Protein AF-A0AAD1WYK3-F1 (afdb_monomer_lite)

Structure (mmCIF, N/CA/C/O backbone):
data_AF-A0AAD1WYK3-F1
#
_entry.id   AF-A0AAD1WYK3-F1
#
loop_
_atom_site.group_PDB
_atom_site.id
_atom_site.type_symbol
_atom_site.label_atom_id
_atom_site.label_alt_id
_atom_site.label_comp_id
_atom_site.label_asym_id
_atom_site.label_entity_id
_atom_site.label_seq_id
_atom_site.pdbx_PDB_ins_code
_atom_site.Cartn_x
_atom_site.Cartn_y
_atom_site.Cartn_z
_atom_site.occupancy
_atom_site.B_iso_or_equiv
_atom_site.auth_seq_id
_atom_site.auth_comp_id
_atom_site.auth_asym_id
_atom_site.auth_atom_id
_atom_site.pdbx_PDB_model_num
ATOM 1 N N . MET A 1 1 ? 50.016 43.475 -9.963 1.00 46.75 1 MET A N 1
ATOM 2 C CA . MET A 1 1 ? 49.270 42.292 -10.451 1.00 46.75 1 MET A CA 1
ATOM 3 C C . MET A 1 1 ? 47.787 42.495 -10.163 1.00 46.75 1 MET A C 1
ATOM 5 O O . MET A 1 1 ? 47.391 42.490 -9.005 1.00 46.75 1 MET A O 1
ATOM 9 N N . GLY A 1 2 ? 46.993 42.806 -11.192 1.00 41.34 2 GLY A N 1
ATOM 10 C CA . GLY A 1 2 ? 45.589 43.208 -11.047 1.00 41.34 2 GLY A CA 1
ATOM 11 C C . GLY A 1 2 ? 44.658 42.020 -10.804 1.00 41.34 2 GLY A C 1
ATOM 12 O O . GLY A 1 2 ? 44.587 41.106 -11.623 1.00 41.34 2 GLY A O 1
ATOM 13 N N . LYS A 1 3 ? 43.925 42.044 -9.687 1.00 45.28 3 LYS A N 1
ATOM 14 C CA . LYS A 1 3 ? 42.878 41.066 -9.371 1.00 45.28 3 LYS A CA 1
ATOM 15 C C . LYS A 1 3 ? 41.620 41.413 -10.175 1.00 45.28 3 LYS A C 1
ATOM 17 O O . LYS A 1 3 ? 40.958 42.403 -9.888 1.00 45.28 3 LYS A O 1
ATOM 22 N N . LYS A 1 4 ? 41.294 40.613 -11.195 1.00 43.88 4 LYS A N 1
ATOM 23 C CA . LYS A 1 4 ? 40.013 40.700 -11.914 1.00 43.88 4 LYS A CA 1
ATOM 24 C C . LYS A 1 4 ? 38.965 39.876 -11.166 1.00 43.88 4 LYS A C 1
ATOM 26 O O . LYS A 1 4 ? 38.996 38.650 -11.213 1.00 43.88 4 LYS A O 1
ATOM 31 N N . THR A 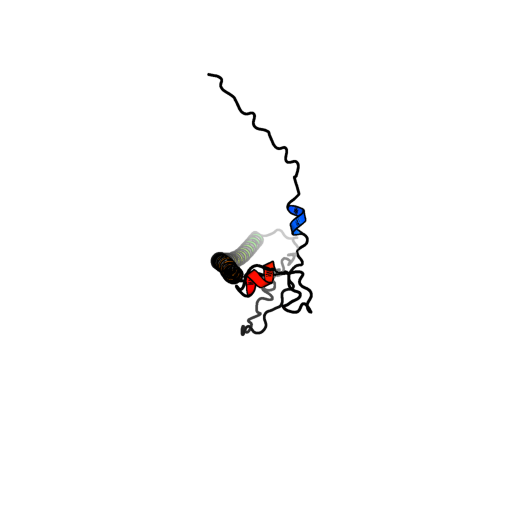1 5 ? 38.031 40.540 -10.495 1.00 49.59 5 THR A N 1
ATOM 32 C CA . THR A 1 5 ? 36.807 39.923 -9.972 1.00 49.59 5 THR A CA 1
ATOM 33 C C . THR A 1 5 ? 35.800 39.765 -11.114 1.00 49.59 5 THR A C 1
ATOM 35 O O . THR A 1 5 ? 35.365 40.738 -11.730 1.00 49.59 5 THR A O 1
ATOM 38 N N . LYS A 1 6 ? 35.447 38.519 -11.447 1.00 51.88 6 LYS A N 1
ATOM 39 C CA . LYS A 1 6 ? 34.348 38.221 -12.375 1.00 51.88 6 LYS A CA 1
ATOM 40 C C . LYS A 1 6 ? 33.027 38.446 -11.637 1.00 51.88 6 LYS A C 1
ATOM 42 O O . LYS A 1 6 ? 32.759 37.778 -10.644 1.00 51.88 6 LYS A O 1
ATOM 47 N N . LYS A 1 7 ? 32.212 39.388 -12.119 1.00 47.75 7 LYS A N 1
ATOM 48 C CA . LYS A 1 7 ? 30.830 39.583 -11.659 1.00 47.75 7 LYS A CA 1
ATOM 49 C C . LYS A 1 7 ? 29.998 38.349 -12.032 1.00 47.75 7 LYS A C 1
ATOM 51 O O . LYS A 1 7 ? 29.901 38.021 -13.214 1.00 47.75 7 LYS A O 1
ATOM 56 N N . LEU A 1 8 ? 29.409 37.686 -11.036 1.00 44.69 8 LEU A N 1
ATOM 57 C CA . LEU A 1 8 ? 28.341 36.706 -11.240 1.00 44.69 8 LEU A CA 1
ATOM 58 C C . LEU A 1 8 ? 27.123 37.441 -11.819 1.00 44.69 8 LEU A C 1
ATOM 60 O O . LEU A 1 8 ? 26.622 38.384 -11.211 1.00 44.69 8 LEU A O 1
ATOM 64 N N . LYS A 1 9 ? 26.657 37.016 -12.996 1.00 47.25 9 LYS A N 1
ATOM 65 C CA . LYS A 1 9 ? 25.327 37.370 -13.498 1.00 47.25 9 LYS A CA 1
ATOM 66 C C . LYS A 1 9 ? 24.310 36.500 -12.763 1.00 47.25 9 LYS A C 1
ATOM 68 O O . LYS A 1 9 ? 24.335 35.282 -12.908 1.00 47.25 9 LYS A O 1
ATOM 73 N N . THR A 1 10 ? 23.432 37.123 -11.991 1.00 49.22 10 THR A N 1
ATOM 74 C CA . THR A 1 10 ? 22.201 36.510 -11.497 1.00 49.22 10 THR A CA 1
ATOM 75 C C . THR A 1 10 ? 21.260 36.280 -12.682 1.00 49.22 10 THR A C 1
ATOM 77 O O . THR A 1 10 ? 20.920 37.215 -13.406 1.00 49.22 10 THR A O 1
ATOM 80 N N . LEU A 1 11 ? 20.876 35.023 -12.921 1.00 44.66 11 LEU A N 1
ATOM 81 C CA . LEU A 1 11 ? 19.734 34.697 -13.772 1.00 44.66 11 LEU A CA 1
ATOM 82 C C . LEU A 1 11 ? 18.467 34.880 -12.930 1.00 44.66 11 LEU A C 1
ATOM 84 O O . LEU A 1 11 ? 18.231 34.114 -11.999 1.00 44.66 11 LEU A O 1
ATOM 88 N N . ASN A 1 12 ? 17.661 35.886 -13.270 1.00 47.28 12 ASN A N 1
ATOM 89 C CA . ASN A 1 12 ? 16.261 35.943 -12.860 1.00 47.28 12 ASN A CA 1
ATOM 90 C C . ASN A 1 12 ? 15.511 34.840 -13.610 1.00 47.28 12 ASN A C 1
ATOM 92 O O . ASN A 1 12 ? 15.326 34.935 -14.822 1.00 47.28 12 ASN A O 1
ATOM 96 N N . TRP A 1 13 ? 15.097 33.797 -12.894 1.00 39.78 13 TRP A N 1
ATOM 97 C CA . TRP A 1 13 ? 14.159 32.799 -13.399 1.00 39.78 13 TRP A CA 1
ATOM 98 C C . TRP A 1 13 ? 12.797 33.054 -12.752 1.00 39.78 13 TRP A C 1
ATOM 100 O O . TRP A 1 13 ? 12.412 32.411 -11.780 1.00 39.78 13 TRP A O 1
ATOM 110 N N . GLU A 1 14 ? 12.077 34.046 -13.273 1.00 46.19 14 GLU A N 1
ATOM 111 C CA . GLU A 1 14 ? 10.633 34.141 -13.064 1.00 46.19 14 GLU A CA 1
ATOM 112 C C . GLU A 1 14 ? 9.983 32.966 -13.794 1.00 46.19 14 GLU A C 1
ATOM 114 O O . GLU A 1 14 ? 9.996 32.869 -15.021 1.00 46.19 14 GLU A O 1
ATOM 119 N N . GLY A 1 15 ? 9.474 32.015 -13.021 1.00 42.94 15 GLY A N 1
ATOM 120 C CA . GLY A 1 15 ? 8.875 30.808 -13.565 1.00 42.94 15 GLY A CA 1
ATOM 121 C C . GLY A 1 15 ? 8.325 29.888 -12.490 1.00 42.94 15 GLY A C 1
ATOM 122 O O . GLY A 1 15 ? 8.526 28.681 -12.576 1.00 42.94 15 GLY A O 1
ATOM 123 N N . SER A 1 16 ? 7.638 30.437 -11.484 1.00 48.03 16 SER A N 1
ATOM 124 C CA . SER A 1 16 ? 6.773 29.650 -10.599 1.00 48.03 16 SER A CA 1
ATOM 125 C C . SER A 1 16 ? 5.608 29.092 -11.416 1.00 48.03 16 SER A C 1
ATOM 127 O O . SER A 1 16 ? 4.540 29.692 -11.497 1.00 48.03 16 SER A O 1
ATOM 129 N N . ARG A 1 17 ? 5.821 27.950 -12.074 1.00 47.59 17 ARG A N 1
ATOM 130 C CA . ARG A 1 17 ? 4.728 27.120 -12.579 1.00 47.59 17 ARG A CA 1
ATOM 131 C C . ARG A 1 17 ? 4.326 26.163 -11.466 1.00 47.59 17 ARG A C 1
ATOM 133 O O . ARG A 1 17 ? 5.117 25.321 -11.049 1.00 47.59 17 ARG A O 1
ATOM 140 N N . ASN A 1 18 ? 3.099 26.344 -10.987 1.00 46.91 18 ASN A N 1
ATOM 141 C CA . ASN A 1 18 ? 2.417 25.473 -10.040 1.00 46.91 18 ASN A CA 1
ATOM 142 C C . ASN A 1 18 ? 2.537 24.004 -10.467 1.00 46.91 18 ASN A C 1
ATOM 144 O O . ASN A 1 18 ? 1.977 23.588 -11.478 1.00 46.91 18 ASN A O 1
ATOM 148 N N . ILE A 1 19 ? 3.225 23.201 -9.655 1.00 49.34 19 ILE A N 1
ATOM 149 C CA . ILE A 1 19 ? 3.268 21.735 -9.787 1.00 49.34 19 ILE A CA 1
ATOM 150 C C . ILE A 1 19 ? 1.889 21.112 -9.464 1.00 49.34 19 ILE A C 1
ATOM 152 O O . ILE A 1 19 ? 1.620 19.976 -9.848 1.00 49.34 19 ILE A O 1
ATOM 156 N N . GLY A 1 20 ? 0.981 21.871 -8.833 1.00 51.03 20 GLY A N 1
ATOM 157 C CA . GLY A 1 20 ? -0.386 21.441 -8.520 1.00 51.03 20 GLY A CA 1
ATOM 158 C C . GLY A 1 20 ? -1.270 21.168 -9.743 1.00 51.03 20 GLY A C 1
ATOM 159 O O . GLY A 1 20 ? -2.070 20.235 -9.710 1.00 51.03 20 GLY A O 1
ATOM 160 N N . ASP A 1 21 ? -1.074 21.891 -10.850 1.00 46.66 21 ASP A N 1
ATOM 161 C CA . ASP A 1 21 ? -1.975 21.796 -12.011 1.00 46.66 21 ASP A CA 1
ATOM 162 C C . ASP A 1 21 ? -1.630 20.635 -12.962 1.00 46.66 21 ASP A C 1
ATOM 164 O O . ASP A 1 21 ? -2.459 20.224 -13.773 1.00 46.66 21 ASP A O 1
ATOM 168 N N . LEU A 1 22 ? -0.437 20.033 -12.844 1.00 47.16 22 LEU A N 1
ATOM 169 C CA . LEU A 1 22 ? -0.030 18.907 -13.700 1.00 47.16 22 LEU A CA 1
ATOM 170 C C . LEU A 1 22 ? -0.505 17.529 -13.199 1.00 47.16 22 LEU A C 1
ATOM 172 O O . LEU A 1 22 ? -0.298 16.524 -13.881 1.00 47.16 22 LEU A O 1
ATOM 176 N N . LEU A 1 23 ? -1.143 17.462 -12.025 1.00 50.00 23 LEU A N 1
ATOM 177 C CA . LEU A 1 23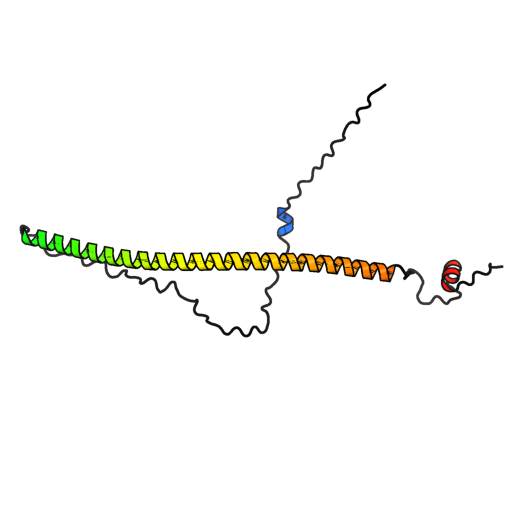 ? -1.644 16.213 -11.434 1.00 50.00 23 LEU A CA 1
ATOM 178 C C . LEU A 1 23 ? -3.150 15.981 -11.645 1.00 50.00 23 LEU A C 1
ATOM 180 O O . LEU A 1 23 ? -3.641 14.904 -11.315 1.00 50.00 23 LEU A O 1
ATOM 184 N N . GLN A 1 24 ? -3.882 16.923 -12.252 1.00 53.91 24 GLN A N 1
ATOM 185 C CA . GLN A 1 24 ? -5.338 16.809 -12.442 1.00 53.91 24 GLN A CA 1
ATOM 186 C C . GLN A 1 24 ? -5.791 16.195 -13.779 1.00 53.91 24 GLN A C 1
ATOM 188 O O . GLN A 1 24 ? -6.989 16.014 -13.979 1.00 53.91 24 GLN A O 1
ATOM 193 N N . GLN A 1 25 ? -4.880 15.807 -14.680 1.00 45.31 25 GLN A N 1
ATOM 194 C CA . GLN A 1 25 ? -5.253 15.257 -15.998 1.00 45.31 25 GLN A CA 1
ATOM 195 C C . GLN A 1 25 ? -4.712 13.853 -16.297 1.00 45.31 25 GLN A C 1
ATOM 197 O O . GLN A 1 25 ? -4.520 13.491 -17.457 1.00 45.31 25 GLN A O 1
ATOM 202 N N . ARG A 1 26 ? -4.496 13.012 -15.279 1.00 50.00 26 ARG A N 1
ATOM 203 C CA . ARG A 1 26 ? -4.352 11.571 -15.537 1.00 50.00 26 ARG A CA 1
ATOM 204 C C . ARG A 1 26 ? -5.725 10.901 -15.443 1.00 50.00 26 ARG A C 1
ATOM 206 O O . ARG A 1 26 ? -6.318 10.934 -14.364 1.00 50.00 26 ARG A O 1
ATOM 213 N N . PRO A 1 27 ? -6.252 10.295 -16.525 1.00 51.12 27 PRO A N 1
ATOM 214 C CA . PRO A 1 27 ? -7.453 9.479 -16.421 1.00 51.12 27 PRO A CA 1
ATOM 215 C C . PRO A 1 27 ? -7.181 8.354 -15.419 1.00 51.12 27 PRO A C 1
ATOM 217 O O . PRO A 1 27 ? -6.174 7.650 -15.527 1.00 51.12 27 PRO A O 1
ATOM 220 N N . ARG A 1 28 ? -8.050 8.216 -14.409 1.00 54.62 28 ARG A N 1
ATOM 221 C CA . ARG A 1 28 ? -7.956 7.114 -13.446 1.00 54.62 28 ARG A CA 1
ATOM 222 C C . ARG A 1 28 ? -8.024 5.797 -14.231 1.00 54.62 28 ARG A C 1
ATOM 224 O O . ARG A 1 28 ? -8.957 5.643 -15.026 1.00 54.62 28 ARG A O 1
ATOM 231 N N . PRO A 1 29 ? -7.075 4.862 -14.055 1.00 45.34 29 PRO A N 1
ATOM 232 C CA . PRO A 1 29 ? -7.194 3.552 -14.672 1.00 45.34 29 PRO A CA 1
ATOM 233 C C . PRO A 1 29 ? -8.479 2.901 -14.158 1.00 45.34 29 PRO A C 1
ATOM 235 O O . PRO A 1 29 ? -8.698 2.809 -12.950 1.00 45.34 29 PRO A O 1
ATOM 238 N N . LYS A 1 30 ? -9.357 2.489 -15.078 1.00 51.72 30 LYS A N 1
ATOM 239 C CA . LYS A 1 30 ? -10.477 1.612 -14.735 1.00 51.72 30 LYS A CA 1
ATOM 240 C C . LYS A 1 30 ? -9.859 0.327 -14.195 1.00 51.72 30 LYS A C 1
ATOM 242 O O . LYS A 1 30 ? -9.088 -0.311 -14.908 1.00 51.72 30 LYS A O 1
ATOM 247 N N . MET A 1 31 ? -10.153 -0.010 -12.942 1.00 42.31 31 MET A N 1
ATOM 248 C CA . MET A 1 31 ? -9.791 -1.307 -12.382 1.00 42.31 31 MET A CA 1
ATOM 249 C C . MET A 1 31 ? -10.465 -2.383 -13.230 1.00 42.31 31 MET A C 1
ATOM 251 O O . MET A 1 31 ? -11.677 -2.572 -13.165 1.00 42.31 31 MET A O 1
ATOM 255 N N . VAL A 1 32 ? -9.678 -3.044 -14.070 1.00 51.91 32 VAL A N 1
ATOM 256 C CA . VAL A 1 32 ? -10.053 -4.322 -14.660 1.00 51.91 32 VAL A CA 1
ATOM 257 C C . VAL A 1 32 ? -9.775 -5.346 -13.571 1.00 51.91 32 VAL A C 1
ATOM 259 O O . VAL A 1 32 ? -8.626 -5.515 -13.163 1.00 51.91 32 VAL A O 1
ATOM 262 N N . ALA A 1 33 ? -10.836 -5.953 -13.042 1.00 51.41 33 ALA A N 1
ATOM 263 C CA . ALA A 1 33 ? -10.710 -7.077 -12.128 1.00 51.41 33 ALA A CA 1
ATOM 264 C C . ALA A 1 33 ? -9.932 -8.207 -12.835 1.00 51.41 33 ALA A C 1
ATOM 266 O O . ALA A 1 33 ? -10.219 -8.485 -14.004 1.00 51.41 33 ALA A O 1
ATOM 267 N N . PRO A 1 34 ? -8.935 -8.828 -12.183 1.00 55.91 34 PRO A N 1
ATOM 268 C CA . PRO A 1 34 ? -8.238 -9.969 -12.761 1.00 55.91 34 PRO A CA 1
ATOM 269 C C . PRO A 1 34 ? -9.217 -11.147 -12.916 1.00 55.91 34 PRO A C 1
ATOM 271 O O . PRO A 1 34 ? -9.982 -11.408 -11.985 1.00 55.91 34 PRO A O 1
ATOM 274 N N . PRO A 1 35 ? -9.218 -11.859 -14.057 1.00 53.66 35 PRO A N 1
ATOM 275 C CA . PRO A 1 35 ? -9.941 -13.112 -14.169 1.00 53.66 35 PRO A CA 1
ATOM 276 C C . PRO A 1 35 ? -9.171 -14.193 -13.399 1.00 53.66 35 PRO A C 1
ATOM 278 O O . PRO A 1 35 ? -7.950 -14.297 -13.506 1.00 53.66 35 PRO A O 1
ATOM 281 N N . ASP A 1 36 ? -9.918 -14.974 -12.625 1.00 48.53 36 ASP A N 1
ATOM 282 C CA . ASP A 1 36 ? -9.529 -16.267 -12.058 1.00 48.53 36 ASP A CA 1
ATOM 283 C C . ASP A 1 36 ? -8.460 -16.242 -10.948 1.00 48.53 36 ASP A C 1
ATOM 285 O O . ASP A 1 36 ? -7.355 -16.767 -11.073 1.00 48.53 36 ASP A O 1
ATOM 289 N N . SER A 1 37 ? -8.847 -15.701 -9.789 1.00 40.31 37 SER A N 1
ATOM 290 C CA . SER A 1 37 ? -8.277 -16.106 -8.497 1.00 40.31 37 SER A CA 1
ATOM 291 C C . SER A 1 37 ? -9.168 -17.196 -7.882 1.00 40.31 37 SER A C 1
ATOM 293 O O . SER A 1 37 ? -10.353 -16.932 -7.667 1.00 40.31 37 SER A O 1
ATOM 295 N N . PRO A 1 38 ? -8.657 -18.398 -7.552 1.00 44.44 38 PRO A N 1
ATOM 296 C CA . PRO A 1 38 ? -9.409 -19.421 -6.831 1.00 44.44 38 PRO A CA 1
ATOM 297 C C . PRO A 1 38 ? -9.437 -19.108 -5.325 1.00 44.44 38 PRO A C 1
ATOM 299 O O . PRO A 1 38 ? -9.094 -19.951 -4.499 1.00 44.44 38 PRO A O 1
ATOM 302 N N . TYR A 1 39 ? -9.813 -17.882 -4.956 1.00 40.66 39 TYR A N 1
ATOM 303 C CA . TYR A 1 39 ? -10.079 -17.521 -3.568 1.00 40.66 39 TYR A CA 1
ATOM 304 C C . TYR A 1 39 ? -11.589 -17.558 -3.341 1.00 40.66 39 TYR A C 1
ATOM 306 O O . TYR A 1 39 ? -12.303 -16.572 -3.516 1.00 40.66 39 TYR A O 1
ATOM 314 N N . THR A 1 40 ? -12.085 -18.738 -2.980 1.00 40.94 40 THR A N 1
ATOM 315 C CA . THR A 1 40 ? -13.400 -18.901 -2.362 1.00 40.94 40 THR A CA 1
ATOM 316 C C . THR A 1 40 ? -13.390 -18.202 -1.002 1.00 40.94 40 THR A C 1
ATOM 318 O O . THR A 1 40 ? -12.924 -18.754 -0.014 1.00 40.94 40 THR A O 1
ATOM 321 N N . PHE A 1 41 ? -13.818 -16.943 -1.004 1.00 39.00 41 PHE A N 1
ATOM 322 C CA . PHE A 1 41 ? -14.872 -16.412 -0.141 1.00 39.00 41 PHE A CA 1
ATOM 323 C C . PHE A 1 41 ? -15.000 -16.994 1.281 1.00 39.00 41 PHE A C 1
ATOM 325 O O . PHE A 1 41 ? -15.539 -18.081 1.473 1.00 39.00 41 PHE A O 1
ATOM 332 N N . SER A 1 42 ? -14.681 -16.156 2.267 1.00 37.41 42 SER A N 1
ATOM 333 C CA . SER A 1 42 ? -15.551 -15.973 3.432 1.00 37.41 42 SER A CA 1
ATOM 334 C C . SER A 1 42 ? -15.948 -14.499 3.470 1.00 37.41 42 SER A C 1
ATOM 336 O O . SER A 1 42 ? -15.291 -13.673 4.101 1.00 37.41 42 SER A O 1
ATOM 338 N N . GLU A 1 43 ? -16.997 -14.147 2.732 1.00 41.69 43 GLU A N 1
ATOM 339 C CA . GLU A 1 43 ? -17.736 -12.892 2.904 1.00 41.69 43 GLU A CA 1
ATOM 340 C C . GLU A 1 43 ? -18.568 -13.015 4.190 1.00 41.69 43 GLU A C 1
ATOM 342 O O . GLU A 1 43 ? -19.777 -13.189 4.184 1.00 41.69 43 GLU A O 1
ATOM 347 N N . GLU A 1 44 ? -17.877 -12.974 5.323 1.00 40.28 44 GLU A N 1
ATOM 348 C CA . GLU A 1 44 ? -18.450 -12.676 6.638 1.00 40.28 44 GLU A CA 1
ATOM 349 C C . GLU A 1 44 ? -17.719 -11.447 7.186 1.00 40.28 44 GLU A C 1
ATOM 351 O O . GLU A 1 44 ? -17.111 -11.452 8.250 1.00 40.28 44 GLU A O 1
ATOM 356 N N . VAL A 1 45 ? -17.714 -10.369 6.402 1.00 45.50 45 VAL A N 1
ATOM 357 C CA . VAL A 1 45 ? -17.419 -9.021 6.911 1.00 45.50 45 VAL A CA 1
ATOM 358 C C . VAL A 1 45 ? -18.471 -8.048 6.381 1.00 45.50 45 VAL A C 1
ATOM 360 O O . VAL A 1 45 ? -18.194 -6.905 6.033 1.00 45.50 45 VAL A O 1
ATOM 363 N N . MET A 1 46 ? -19.714 -8.516 6.290 1.00 45.97 46 MET A N 1
ATOM 364 C CA . MET A 1 46 ? -20.843 -7.636 6.524 1.00 45.97 46 MET A CA 1
ATOM 365 C C . MET A 1 46 ? -21.323 -7.915 7.937 1.00 45.97 46 MET A C 1
ATOM 367 O O . MET A 1 46 ? -21.510 -9.064 8.321 1.00 45.97 46 MET A O 1
ATOM 371 N N . ASP A 1 47 ? -21.506 -6.826 8.670 1.00 38.03 47 ASP A N 1
ATOM 372 C CA . ASP A 1 47 ? -22.287 -6.772 9.893 1.00 38.03 47 ASP A CA 1
ATOM 373 C C . ASP A 1 47 ? -21.593 -7.144 11.218 1.00 38.03 47 ASP A C 1
ATOM 375 O O . ASP A 1 47 ? -21.933 -8.092 11.920 1.00 38.03 47 ASP A O 1
ATOM 379 N N . ALA A 1 48 ? -20.619 -6.320 11.613 1.00 41.25 48 ALA A N 1
ATOM 380 C CA . ALA A 1 48 ? -20.206 -6.209 13.018 1.00 41.25 48 ALA A CA 1
ATOM 381 C C . ALA A 1 48 ? -20.596 -4.851 13.632 1.00 41.25 48 ALA A C 1
ATOM 383 O O . ALA A 1 48 ? -20.032 -4.441 14.650 1.00 41.25 48 ALA A O 1
ATOM 384 N N . THR A 1 49 ? -21.557 -4.155 13.014 1.00 46.34 49 THR A N 1
ATOM 385 C CA . THR A 1 49 ? -22.228 -2.993 13.617 1.00 46.34 49 THR A CA 1
ATOM 386 C C . THR A 1 49 ? -23.546 -3.386 14.291 1.00 46.34 49 THR A C 1
ATOM 388 O O . THR A 1 49 ? -23.894 -2.726 15.263 1.00 46.34 49 THR A O 1
ATOM 391 N N . ASP A 1 50 ? -24.187 -4.508 13.920 1.00 42.62 50 ASP A N 1
ATOM 392 C CA . ASP A 1 50 ? -25.420 -4.995 14.581 1.00 42.62 50 ASP A CA 1
ATOM 393 C C . ASP A 1 50 ? -25.189 -5.884 15.819 1.00 42.62 50 ASP A C 1
ATOM 395 O O . ASP A 1 50 ? -26.127 -6.449 16.382 1.00 42.62 50 ASP A O 1
ATOM 399 N N . LYS A 1 51 ? -23.946 -6.006 16.303 1.00 42.41 51 LYS A N 1
ATOM 400 C CA . LYS A 1 51 ? -23.629 -6.720 17.558 1.00 42.41 51 LYS A CA 1
ATOM 401 C C . LYS A 1 51 ? -22.910 -5.857 18.583 1.00 42.41 51 LYS A C 1
ATOM 403 O O . LYS A 1 51 ? -22.120 -6.350 19.382 1.00 42.41 51 LYS A O 1
ATOM 408 N N . ILE A 1 52 ? -23.204 -4.563 18.600 1.00 45.94 52 ILE A N 1
ATOM 409 C CA . ILE A 1 52 ? -23.294 -3.916 19.906 1.00 45.94 52 ILE A CA 1
ATOM 410 C C . ILE A 1 52 ? -24.635 -4.412 20.446 1.00 45.94 52 ILE A C 1
ATOM 412 O O . ILE A 1 52 ? -25.644 -4.148 19.788 1.00 45.94 52 ILE A O 1
ATOM 416 N N . PRO A 1 53 ? -24.708 -5.172 21.555 1.00 46.22 53 PRO A N 1
ATOM 417 C CA . PRO A 1 53 ? -25.994 -5.345 22.195 1.00 46.22 53 PRO A CA 1
ATOM 418 C C . PRO A 1 53 ? -26.489 -3.929 22.490 1.00 46.22 53 PRO A C 1
ATOM 420 O O . PRO A 1 53 ? -25.918 -3.205 23.302 1.00 46.22 53 PRO A O 1
ATOM 423 N N . HIS A 1 54 ? -27.516 -3.490 21.763 1.00 47.69 54 HIS A N 1
ATOM 424 C CA . HIS A 1 54 ? -28.327 -2.363 22.176 1.00 47.69 54 HIS A CA 1
ATOM 425 C C . HIS A 1 54 ? -29.058 -2.814 23.439 1.00 47.69 54 HIS A C 1
ATOM 427 O O . HIS A 1 54 ? -30.264 -3.045 23.437 1.00 47.69 54 HIS A O 1
ATOM 433 N N . THR A 1 55 ? -28.332 -2.926 24.548 1.00 44.62 55 THR A N 1
ATOM 434 C CA . THR A 1 55 ? -28.889 -2.984 25.890 1.00 44.62 55 THR A CA 1
ATOM 435 C C . THR A 1 55 ? -29.313 -1.567 26.264 1.00 44.62 55 THR A C 1
ATOM 437 O O . THR A 1 55 ? -28.967 -1.029 27.304 1.00 44.62 55 THR A O 1
ATOM 440 N N . VAL A 1 56 ? -30.133 -0.943 25.413 1.00 52.00 56 VAL A N 1
ATOM 441 C CA . VAL A 1 56 ? -31.046 0.119 25.837 1.00 52.00 56 VAL A CA 1
ATOM 442 C C . VAL A 1 56 ? -32.261 -0.590 26.447 1.00 52.00 56 VAL A C 1
ATOM 444 O O . VAL A 1 56 ? -33.396 -0.457 26.002 1.00 52.00 56 VAL A O 1
ATOM 447 N N . GLY A 1 57 ? -31.995 -1.464 27.418 1.00 43.59 57 GLY A N 1
ATOM 448 C CA . GLY A 1 57 ? -32.996 -2.241 28.125 1.00 43.59 57 GLY A CA 1
ATOM 449 C C . GLY A 1 57 ? -33.583 -1.391 29.238 1.00 43.59 57 GLY A C 1
ATOM 450 O O . GLY A 1 57 ? -33.096 -1.430 30.357 1.00 43.59 57 GLY A O 1
ATOM 451 N N . ASN A 1 58 ? -34.622 -0.620 28.914 1.00 48.25 58 ASN A N 1
ATOM 452 C CA . ASN A 1 58 ? -35.582 -0.041 29.859 1.00 48.25 58 ASN A CA 1
ATOM 453 C C . ASN A 1 58 ? -35.000 0.684 31.090 1.00 48.25 58 ASN A C 1
ATOM 455 O O . ASN A 1 58 ? -35.275 0.338 32.237 1.00 48.25 58 ASN A O 1
ATOM 459 N N . LEU A 1 59 ? -34.343 1.817 30.854 1.00 48.22 59 LEU A N 1
ATOM 460 C CA . LEU A 1 59 ? -34.270 2.905 31.833 1.00 48.22 59 LEU A CA 1
ATOM 461 C C . LEU A 1 59 ? -35.628 3.621 31.906 1.00 48.22 59 LEU A C 1
ATOM 463 O O . LEU A 1 59 ? -35.745 4.723 31.383 1.00 48.22 59 LEU A O 1
ATOM 467 N N . SER A 1 60 ? -36.675 2.997 32.458 1.00 49.97 60 SER A N 1
ATOM 468 C CA . SER A 1 60 ? -37.879 3.681 32.982 1.00 49.97 60 SER A CA 1
ATOM 469 C C . SER A 1 60 ? -38.931 2.674 33.451 1.00 49.97 60 SER A C 1
ATOM 471 O O . SER A 1 60 ? -39.860 2.330 32.725 1.00 49.97 60 SER A O 1
ATOM 473 N N . THR A 1 61 ? -38.858 2.279 34.715 1.00 49.38 61 THR A N 1
ATOM 474 C CA . THR A 1 61 ? -40.085 2.155 35.509 1.00 49.38 61 THR A CA 1
ATOM 475 C C . THR A 1 61 ? -40.153 3.391 36.398 1.00 49.38 61 THR A C 1
ATOM 477 O O . THR A 1 61 ? -39.301 3.527 37.279 1.00 49.38 61 THR A O 1
ATOM 480 N N . PRO A 1 62 ? -41.098 4.323 36.182 1.00 47.59 62 PRO A N 1
ATOM 481 C CA . PRO A 1 62 ? -41.311 5.405 37.126 1.00 47.59 62 PRO A CA 1
ATOM 482 C C . PRO A 1 62 ? -41.862 4.786 38.412 1.00 47.59 62 PRO A C 1
ATOM 484 O O . PRO A 1 62 ? -42.993 4.300 38.441 1.00 47.59 62 PRO A O 1
ATOM 487 N N . LEU A 1 63 ? -41.046 4.774 39.467 1.00 49.94 63 LEU A N 1
ATOM 488 C CA . LEU A 1 63 ? -41.464 4.425 40.822 1.00 49.94 63 LEU A CA 1
ATOM 489 C C . LEU A 1 63 ? -42.443 5.514 41.297 1.00 49.94 63 LEU A C 1
ATOM 491 O O . LEU A 1 63 ? -42.052 6.496 41.921 1.00 49.94 63 LEU A O 1
ATOM 495 N N . THR A 1 64 ? -43.708 5.380 40.903 1.00 49.94 64 THR A N 1
ATOM 496 C CA . THR A 1 64 ? -44.803 6.274 41.290 1.00 49.94 64 THR A CA 1
ATOM 497 C C . THR A 1 64 ? -45.714 5.495 42.225 1.00 49.94 64 THR A C 1
ATOM 499 O O . THR A 1 64 ? -46.813 5.102 41.849 1.00 49.94 64 THR A O 1
ATOM 502 N N . GLU A 1 65 ? -45.231 5.216 43.434 1.00 55.59 65 GLU A N 1
ATOM 503 C CA . GLU A 1 65 ? -46.112 4.827 44.531 1.00 55.59 65 GLU A CA 1
ATOM 504 C C . GLU A 1 65 ? -46.186 5.969 45.548 1.00 55.59 65 GLU A C 1
ATOM 506 O O . GLU A 1 65 ? -45.185 6.521 46.001 1.00 55.59 65 GLU A O 1
ATOM 511 N N . ASP A 1 66 ? -47.434 6.345 45.788 1.00 48.25 66 ASP A N 1
ATOM 512 C CA . ASP A 1 66 ? -48.006 7.388 46.628 1.00 48.25 66 ASP A CA 1
ATOM 513 C C . ASP A 1 66 ? -47.231 7.655 47.943 1.00 48.25 66 ASP A C 1
ATOM 515 O O . ASP A 1 66 ? -47.373 6.950 48.943 1.00 48.25 66 ASP A O 1
ATOM 519 N N . LEU A 1 67 ? -46.398 8.704 47.961 1.00 52.03 67 LEU A N 1
ATOM 520 C CA . LEU A 1 67 ? -45.646 9.156 49.141 1.00 52.03 67 LEU A CA 1
ATOM 521 C C . LEU A 1 67 ? -46.494 10.112 49.995 1.00 52.03 67 LEU A C 1
ATOM 523 O O . LEU A 1 67 ? -46.207 11.305 50.089 1.00 52.03 67 LEU A O 1
ATOM 527 N N . THR A 1 68 ? -47.551 9.603 50.628 1.00 53.16 68 THR A N 1
ATOM 528 C CA . THR A 1 68 ? -48.360 10.371 51.599 1.00 53.16 68 THR A CA 1
ATOM 529 C C . THR A 1 68 ? -48.185 9.910 53.055 1.00 53.16 68 THR A C 1
ATOM 531 O O . THR A 1 68 ? -48.750 10.520 53.962 1.00 53.16 68 THR A O 1
ATOM 534 N N . ALA A 1 69 ? -47.337 8.906 53.320 1.00 61.59 69 ALA A N 1
ATOM 535 C CA . ALA A 1 69 ? -47.008 8.418 54.667 1.00 61.59 69 ALA A CA 1
ATOM 536 C C . ALA A 1 69 ? -45.567 8.788 55.097 1.00 61.59 69 ALA A C 1
ATOM 538 O O . ALA A 1 69 ? -44.673 8.846 54.249 1.00 61.59 69 ALA A O 1
ATOM 539 N N . PRO A 1 70 ? -45.293 9.027 56.400 1.00 62.28 70 PRO A N 1
ATOM 540 C CA . PRO A 1 70 ? -43.940 9.316 56.872 1.00 62.28 70 PRO A CA 1
ATOM 541 C C . PRO A 1 70 ? -43.035 8.096 56.652 1.00 62.28 70 PRO A C 1
ATOM 543 O O . PRO A 1 70 ? -43.234 7.055 57.278 1.00 62.28 70 PRO A O 1
ATOM 546 N N . ALA A 1 71 ? -42.045 8.236 55.763 1.00 67.31 71 ALA A N 1
ATOM 547 C CA . ALA A 1 71 ? -41.099 7.179 55.418 1.00 67.31 71 ALA A CA 1
ATOM 548 C C . ALA A 1 71 ? -40.453 6.591 56.678 1.00 67.31 71 ALA A C 1
ATOM 550 O O . ALA A 1 71 ? -39.857 7.306 57.495 1.00 67.31 71 ALA A O 1
ATOM 551 N N . THR A 1 72 ? -40.565 5.278 56.848 1.00 78.94 72 THR A N 1
ATOM 552 C CA . THR A 1 72 ? -39.952 4.604 57.986 1.00 78.94 72 THR A CA 1
ATOM 553 C C . THR A 1 72 ? -38.454 4.418 57.728 1.00 78.94 72 THR A C 1
ATOM 555 O O . THR A 1 72 ? -37.983 4.388 56.589 1.00 78.94 72 THR A O 1
ATOM 558 N N . LYS A 1 73 ? -37.656 4.235 58.790 1.00 79.38 73 LYS A N 1
ATOM 559 C CA . LYS A 1 73 ? -36.232 3.868 58.644 1.00 79.38 73 LYS A CA 1
ATOM 560 C C . LYS A 1 73 ? -36.033 2.590 57.808 1.00 79.38 73 LYS A C 1
ATOM 562 O O . LYS A 1 73 ? -34.957 2.413 57.240 1.00 79.38 73 LYS A O 1
ATOM 567 N N . GLY A 1 74 ? -37.038 1.709 57.752 1.00 83.69 74 GLY A N 1
ATOM 568 C CA . GLY A 1 74 ? -37.029 0.500 56.929 1.00 83.69 74 GLY A CA 1
ATOM 569 C C . GLY A 1 74 ? -37.085 0.814 55.435 1.00 83.69 74 GLY A C 1
ATOM 570 O O . GLY A 1 74 ? -36.273 0.280 54.683 1.00 83.69 74 GLY A O 1
ATOM 571 N N . ASP A 1 75 ? -37.949 1.747 55.035 1.00 85.75 75 ASP A N 1
ATOM 572 C CA . ASP A 1 75 ? -38.145 2.135 53.630 1.00 85.75 75 ASP A CA 1
ATOM 573 C C . ASP A 1 75 ? -36.893 2.809 53.060 1.00 85.75 75 ASP A C 1
ATOM 575 O O . ASP A 1 75 ? -36.442 2.483 51.964 1.00 85.75 75 ASP A O 1
ATOM 579 N N . ILE A 1 76 ? -36.252 3.677 53.852 1.00 87.25 76 ILE A N 1
ATOM 580 C CA . ILE A 1 76 ? -34.985 4.322 53.472 1.00 87.25 76 ILE A CA 1
ATOM 581 C C . ILE A 1 76 ? -33.876 3.277 53.294 1.00 87.25 76 ILE A C 1
ATOM 583 O O . ILE A 1 76 ? -33.085 3.358 52.354 1.00 87.25 76 ILE A O 1
ATOM 587 N N . LYS A 1 77 ? -33.813 2.270 54.175 1.00 90.19 77 LYS A N 1
ATOM 588 C CA . LYS A 1 77 ? -32.822 1.191 54.075 1.00 90.19 77 LYS A CA 1
ATOM 589 C C . LYS A 1 77 ? -33.071 0.309 52.847 1.00 90.19 77 LYS A C 1
ATOM 591 O O . LYS A 1 77 ? -32.115 -0.061 52.172 1.00 90.19 77 LYS A O 1
ATOM 596 N N . ALA A 1 78 ? -34.329 -0.008 52.550 1.00 88.62 78 ALA A N 1
ATOM 597 C CA . ALA A 1 78 ? -34.704 -0.767 51.361 1.00 88.62 78 ALA A CA 1
ATOM 598 C C . ALA A 1 78 ? -34.355 -0.003 50.074 1.00 88.62 78 ALA A C 1
ATOM 600 O O . ALA A 1 78 ? -33.734 -0.571 49.179 1.00 88.62 78 ALA A O 1
ATOM 601 N N . LEU A 1 79 ? -34.657 1.298 50.022 1.00 92.06 79 LEU A N 1
ATOM 602 C CA . LEU A 1 79 ? -34.290 2.164 48.902 1.00 92.06 79 LEU A CA 1
ATOM 603 C C . LEU A 1 79 ? -32.772 2.203 48.687 1.00 92.06 79 LEU A C 1
ATOM 605 O O . LEU A 1 79 ? -32.314 2.003 47.567 1.00 92.06 79 LEU A O 1
ATOM 609 N N . MET A 1 80 ? -31.988 2.397 49.751 1.00 92.00 80 MET A N 1
ATOM 610 C CA . MET A 1 80 ? -30.523 2.398 49.657 1.00 92.00 80 MET A CA 1
ATOM 611 C C . MET A 1 80 ? -29.983 1.059 49.154 1.00 92.00 80 MET A C 1
ATOM 613 O O . MET A 1 80 ? -29.121 1.038 48.283 1.00 92.00 80 MET A O 1
ATOM 617 N N . ASN A 1 81 ? -30.519 -0.061 49.642 1.00 93.12 81 ASN A N 1
ATOM 618 C CA . ASN A 1 81 ? -30.119 -1.385 49.168 1.00 93.12 81 ASN A CA 1
ATOM 619 C C . ASN A 1 81 ? -30.443 -1.589 47.680 1.00 93.12 81 ASN A C 1
ATOM 621 O O . ASN A 1 81 ? -29.612 -2.130 46.956 1.00 93.12 81 ASN A O 1
ATOM 625 N N . ASN A 1 82 ? -31.608 -1.128 47.216 1.00 94.31 82 ASN A N 1
ATOM 626 C CA . ASN A 1 82 ? -31.991 -1.209 45.805 1.00 94.31 82 ASN A CA 1
ATOM 627 C C . ASN A 1 82 ? -31.089 -0.341 44.922 1.00 94.31 82 ASN A C 1
ATOM 629 O O . ASN A 1 82 ? -30.646 -0.794 43.872 1.00 94.31 82 ASN A O 1
ATOM 633 N N . ILE A 1 83 ? -30.768 0.876 45.369 1.00 94.38 83 ILE A N 1
ATOM 634 C CA . ILE A 1 83 ? -29.837 1.775 44.676 1.00 94.38 83 ILE A CA 1
ATOM 635 C C . ILE A 1 83 ? -28.440 1.146 44.597 1.00 94.38 83 ILE A C 1
ATOM 637 O O . ILE A 1 83 ? -27.827 1.139 43.533 1.00 94.38 83 ILE A O 1
ATOM 641 N N . HIS A 1 84 ? -27.941 0.571 45.696 1.00 94.31 84 HIS A N 1
ATOM 642 C CA . HIS A 1 84 ? -26.659 -0.133 45.699 1.00 94.31 84 HIS A CA 1
ATOM 643 C C . HIS A 1 84 ? -26.661 -1.345 44.762 1.00 94.31 84 HIS A C 1
ATOM 645 O O . HIS A 1 84 ? -25.695 -1.541 44.030 1.00 94.31 84 HIS A O 1
ATOM 651 N N . ALA A 1 85 ? -27.734 -2.140 44.757 1.00 93.31 85 ALA A N 1
ATOM 652 C CA . ALA A 1 85 ? -27.866 -3.281 43.856 1.00 93.31 85 ALA A CA 1
ATOM 653 C C . ALA A 1 85 ? -27.882 -2.845 42.383 1.00 93.31 85 ALA A C 1
ATOM 655 O O . ALA A 1 85 ? -27.199 -3.454 41.565 1.00 93.31 85 ALA A O 1
ATOM 656 N N . PHE A 1 86 ? -28.601 -1.764 42.070 1.00 95.00 86 PHE A N 1
ATOM 657 C CA . PHE A 1 86 ? -28.655 -1.185 40.730 1.00 95.00 86 PHE A CA 1
ATOM 658 C C . PHE A 1 86 ? -27.278 -0.700 40.264 1.00 95.00 86 PHE A C 1
ATOM 660 O O . PHE A 1 86 ? -26.809 -1.112 39.210 1.00 95.00 86 PHE A O 1
ATOM 667 N N . TYR A 1 87 ? -26.581 0.098 41.080 1.00 95.69 87 TYR A N 1
ATOM 668 C CA . TYR A 1 87 ? -25.247 0.580 40.719 1.00 95.69 87 TYR A CA 1
ATOM 669 C C . TYR A 1 87 ? -24.229 -0.546 40.555 1.00 95.69 87 TYR A C 1
ATOM 671 O O . TYR A 1 87 ? -23.384 -0.463 39.671 1.00 95.69 87 TYR A O 1
ATOM 679 N N . ASN A 1 88 ? -24.296 -1.593 41.378 1.00 95.62 88 ASN A N 1
ATOM 680 C CA . ASN A 1 88 ? -23.399 -2.735 41.223 1.00 95.62 88 ASN A CA 1
ATOM 681 C C . ASN A 1 88 ? -23.665 -3.480 39.907 1.00 95.62 88 ASN A C 1
ATOM 683 O O . ASN A 1 88 ? -22.714 -3.810 39.210 1.00 95.62 88 ASN A O 1
ATOM 687 N N . ALA A 1 89 ? -24.935 -3.673 39.533 1.00 94.88 89 ALA A N 1
ATOM 688 C CA . ALA A 1 89 ? -25.287 -4.295 38.258 1.00 94.88 89 ALA A CA 1
ATOM 689 C C . ALA A 1 89 ? -24.794 -3.471 37.054 1.00 94.88 89 ALA A C 1
ATOM 691 O O . ALA A 1 89 ? -24.201 -4.027 36.133 1.00 94.88 89 ALA A O 1
ATOM 692 N N . ASP A 1 90 ? -24.971 -2.148 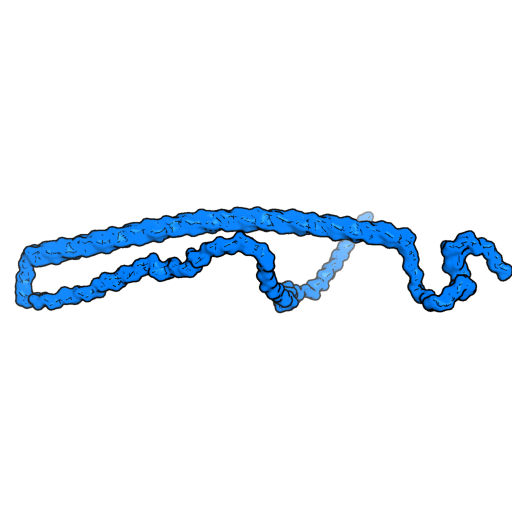37.084 1.00 95.38 90 ASP A N 1
ATOM 693 C CA . ASP A 1 90 ? -24.472 -1.260 36.027 1.00 95.38 90 ASP A CA 1
ATOM 694 C C . ASP A 1 90 ? -22.940 -1.269 35.945 1.00 95.38 90 ASP A C 1
ATOM 696 O O . ASP A 1 90 ? -22.370 -1.271 34.854 1.00 95.38 90 ASP A O 1
ATOM 700 N N . LEU A 1 91 ? -22.253 -1.289 37.092 1.00 96.31 91 LEU A N 1
ATOM 701 C CA . LEU A 1 91 ? -20.793 -1.366 37.133 1.00 96.31 91 LEU A CA 1
ATOM 702 C C . LEU A 1 91 ? -20.271 -2.677 36.541 1.00 96.31 91 LEU A C 1
ATOM 704 O O . LEU A 1 91 ? -19.258 -2.642 35.844 1.00 96.31 91 LEU A O 1
ATOM 708 N N . ASP A 1 92 ? -20.953 -3.797 36.775 1.00 95.69 92 ASP A N 1
ATOM 709 C CA . ASP A 1 92 ? -20.587 -5.092 36.196 1.00 95.69 92 ASP A CA 1
ATOM 710 C C . ASP A 1 92 ? -20.748 -5.082 34.665 1.00 95.69 92 ASP A C 1
ATOM 712 O O . ASP A 1 92 ? -19.841 -5.512 33.949 1.00 95.69 92 ASP A O 1
ATOM 716 N N . ILE A 1 93 ? -21.839 -4.501 34.149 1.00 96.25 93 ILE A N 1
ATOM 717 C CA . ILE A 1 93 ? -22.065 -4.341 32.700 1.00 96.25 93 ILE A CA 1
ATOM 718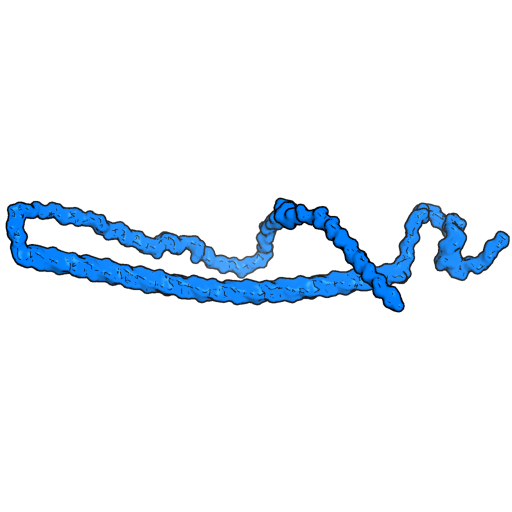 C C . ILE A 1 93 ? -20.981 -3.457 32.075 1.00 96.25 93 ILE A C 1
ATOM 720 O O . ILE A 1 93 ? -20.380 -3.816 31.064 1.00 96.25 93 ILE A O 1
ATOM 724 N N . ILE A 1 94 ? -20.680 -2.311 32.694 1.00 96.81 94 ILE A N 1
ATOM 725 C CA . ILE A 1 94 ? -19.638 -1.400 32.202 1.00 96.81 94 ILE A CA 1
ATOM 726 C C . ILE A 1 94 ? -18.271 -2.093 32.200 1.00 96.81 94 ILE A C 1
ATOM 728 O O . ILE A 1 94 ? -17.478 -1.891 31.279 1.00 96.81 94 ILE A O 1
ATOM 732 N N . GLN A 1 95 ? -17.970 -2.910 33.212 1.00 97.50 95 GLN A N 1
ATOM 733 C CA . GLN A 1 95 ? -16.729 -3.683 33.245 1.00 97.50 95 GLN A CA 1
ATOM 734 C C . GLN A 1 95 ? -16.665 -4.694 32.101 1.00 97.50 95 GLN A C 1
ATOM 736 O O . GLN A 1 95 ? -15.633 -4.773 31.431 1.00 97.50 95 GLN A O 1
ATOM 741 N N . GLU A 1 96 ? -17.750 -5.420 31.839 1.00 97.25 96 GLU A N 1
ATOM 742 C CA . GLU A 1 96 ? -17.831 -6.340 30.705 1.00 97.25 96 GLU A CA 1
ATOM 743 C C . GLU A 1 96 ? -17.583 -5.602 29.381 1.00 97.25 96 GLU A C 1
ATOM 745 O O . GLU A 1 96 ? -16.670 -5.969 28.633 1.00 97.25 96 GLU A O 1
ATOM 750 N N . ASP A 1 97 ? -18.275 -4.488 29.143 1.00 97.25 97 ASP A N 1
ATOM 751 C CA . ASP A 1 97 ? -18.107 -3.674 27.936 1.00 97.25 97 ASP A CA 1
ATOM 752 C C . ASP A 1 97 ? -16.667 -3.165 27.770 1.00 97.25 97 ASP A C 1
ATOM 754 O O . ASP A 1 97 ? -16.088 -3.249 26.680 1.00 97.25 97 ASP A O 1
ATOM 758 N N . ILE A 1 98 ? -16.041 -2.689 28.853 1.00 97.69 98 ILE A N 1
ATOM 759 C CA . ILE A 1 98 ? -14.639 -2.249 28.841 1.00 97.69 98 ILE A CA 1
ATOM 760 C C . ILE A 1 98 ? -13.719 -3.396 28.418 1.00 97.69 98 ILE A C 1
ATOM 762 O O . ILE A 1 98 ? -12.808 -3.181 27.610 1.00 97.69 98 ILE A O 1
ATOM 766 N N . THR A 1 99 ? -13.938 -4.614 28.919 1.00 97.94 99 THR A N 1
ATOM 767 C CA . THR A 1 99 ? -13.100 -5.763 28.545 1.00 97.94 99 THR A CA 1
ATOM 768 C C . THR A 1 99 ? -13.267 -6.131 27.073 1.00 97.94 99 THR A C 1
ATOM 770 O O . THR A 1 99 ? -12.268 -6.348 26.380 1.00 97.94 99 THR A O 1
ATOM 773 N N . VAL A 1 100 ? -14.499 -6.115 26.557 1.00 98.00 100 VAL A N 1
ATOM 774 C CA . VAL A 1 100 ? -14.795 -6.396 25.146 1.00 98.00 100 VAL A CA 1
ATOM 775 C C . VAL A 1 100 ? -14.135 -5.362 24.238 1.00 98.00 100 VAL A C 1
ATOM 777 O O . VAL A 1 100 ? -13.451 -5.725 23.275 1.00 98.00 100 VAL A O 1
ATOM 780 N N . VAL A 1 101 ? -14.287 -4.072 24.548 1.00 98.12 101 VAL A N 1
ATOM 781 C CA . VAL A 1 101 ? -13.675 -2.986 23.771 1.00 98.12 101 VAL A CA 1
ATOM 782 C C . VAL A 1 101 ? -12.153 -3.082 23.814 1.00 98.12 101 VAL A C 1
ATOM 784 O O . VAL A 1 101 ? -11.512 -2.973 22.771 1.00 98.12 101 VAL A O 1
ATOM 787 N N . THR A 1 102 ? -11.567 -3.363 24.978 1.00 98.00 102 THR A N 1
ATOM 788 C CA . THR A 1 102 ? -10.111 -3.501 25.128 1.00 98.00 102 THR A CA 1
ATOM 789 C C . THR A 1 102 ? -9.560 -4.640 24.270 1.00 98.00 102 THR A C 1
ATOM 791 O O . THR A 1 102 ? -8.568 -4.459 23.562 1.00 98.00 102 THR A O 1
ATOM 794 N N . THR A 1 103 ? -10.221 -5.802 24.268 1.00 98.00 103 THR A N 1
ATOM 795 C CA . THR A 1 103 ? -9.815 -6.934 23.423 1.00 98.00 103 THR A CA 1
ATOM 796 C C . THR A 1 103 ? -9.926 -6.590 21.938 1.00 98.00 103 THR A C 1
ATOM 798 O O . THR A 1 103 ? -9.016 -6.900 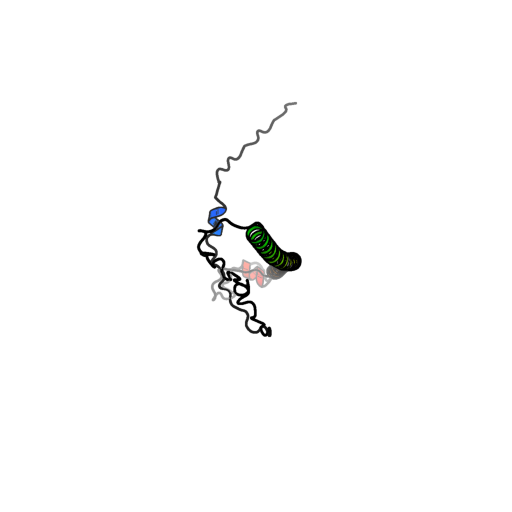21.166 1.00 98.00 103 THR A O 1
ATOM 801 N N . ARG A 1 104 ? -10.999 -5.901 21.526 1.00 97.75 104 ARG A N 1
ATOM 802 C CA . ARG A 1 104 ? -11.173 -5.458 20.133 1.00 97.75 104 ARG A CA 1
ATOM 803 C C . ARG A 1 104 ? -10.088 -4.476 19.707 1.00 97.75 104 ARG A C 1
ATOM 805 O O . ARG A 1 104 ? -9.514 -4.658 18.638 1.00 97.75 104 ARG A O 1
ATOM 812 N N . VAL A 1 105 ? -9.780 -3.479 20.538 1.00 98.38 105 VAL A N 1
ATOM 813 C CA . VAL A 1 105 ? -8.718 -2.497 20.267 1.00 98.38 105 VAL A CA 1
ATOM 814 C C . VAL A 1 105 ? -7.385 -3.211 20.063 1.00 98.38 105 VAL A C 1
ATOM 816 O O . VAL A 1 105 ? -6.750 -3.031 19.025 1.00 98.38 105 VAL A O 1
ATOM 819 N N . ARG A 1 106 ? -7.018 -4.120 20.971 1.00 98.06 106 ARG A N 1
ATOM 820 C CA . ARG A 1 106 ? -5.776 -4.891 20.858 1.00 98.06 106 ARG A CA 1
ATOM 821 C C . ARG A 1 106 ? -5.701 -5.710 19.565 1.00 98.06 106 ARG A C 1
ATOM 823 O O . ARG A 1 106 ? -4.671 -5.698 18.896 1.00 98.06 106 ARG A O 1
ATOM 830 N N . ALA A 1 107 ? -6.788 -6.385 19.189 1.00 97.25 107 ALA A N 1
ATOM 831 C CA . ALA A 1 107 ? -6.843 -7.144 17.939 1.00 97.25 107 ALA A CA 1
ATOM 832 C C . ALA A 1 107 ? -6.678 -6.234 16.708 1.00 97.25 107 ALA A C 1
ATOM 834 O O . ALA A 1 107 ? -5.969 -6.580 15.762 1.00 97.25 107 ALA A O 1
ATOM 835 N N . THR A 1 108 ? -7.292 -5.046 16.723 1.00 97.38 108 THR A N 1
ATOM 836 C CA . THR A 1 108 ? -7.140 -4.080 15.626 1.00 97.38 108 THR A CA 1
ATOM 837 C C . THR A 1 108 ? -5.731 -3.499 15.535 1.00 97.38 108 THR A C 1
ATOM 839 O O . THR A 1 108 ? -5.236 -3.303 14.428 1.00 97.38 108 THR A O 1
ATOM 842 N N . GLU A 1 109 ? -5.059 -3.270 16.664 1.00 98.12 109 GLU A N 1
ATOM 843 C CA . GLU A 1 109 ? -3.670 -2.798 16.700 1.00 98.12 109 GLU A CA 1
ATOM 844 C C . GLU A 1 109 ? -2.699 -3.845 16.136 1.00 98.12 109 GLU A C 1
ATOM 846 O O . GLU A 1 109 ? -1.822 -3.514 15.335 1.00 98.12 109 GLU A O 1
ATOM 851 N N . GLU A 1 110 ? -2.885 -5.120 16.484 1.00 97.88 110 GLU A N 1
ATOM 852 C CA . GLU A 1 110 ? -2.087 -6.228 15.945 1.00 97.88 110 GLU A CA 1
ATOM 853 C C . GLU A 1 110 ? -2.295 -6.396 14.432 1.00 97.88 110 GLU A C 1
ATOM 855 O O . GLU A 1 110 ? -1.333 -6.527 13.663 1.00 97.88 110 GLU A O 1
ATOM 860 N N . HIS A 1 111 ? -3.548 -6.314 13.978 1.00 97.94 111 HIS A N 1
ATOM 861 C CA . HIS A 1 111 ? -3.867 -6.340 12.555 1.00 97.94 111 HIS A CA 1
ATOM 862 C C . HIS A 1 111 ? -3.228 -5.155 11.813 1.00 97.94 111 HIS A C 1
ATOM 864 O O . HIS A 1 111 ? -2.620 -5.340 10.757 1.00 97.94 111 HIS A O 1
ATOM 870 N N . LEU A 1 112 ? -3.299 -3.942 12.374 1.00 98.25 112 LEU A N 1
ATOM 871 C CA . LEU A 1 112 ? -2.670 -2.749 11.800 1.00 98.25 112 LEU A CA 1
ATOM 872 C C . LEU A 1 112 ? -1.148 -2.916 11.680 1.00 98.25 112 LEU A C 1
ATOM 874 O O . LEU A 1 112 ? -0.575 -2.571 10.647 1.00 98.25 112 LEU A O 1
ATOM 878 N N . SER A 1 113 ? -0.501 -3.482 12.702 1.00 98.25 113 SER A N 1
ATOM 879 C CA . SER A 1 113 ? 0.936 -3.772 12.686 1.00 98.25 113 SER A CA 1
ATOM 880 C C . SER A 1 113 ? 1.308 -4.752 11.569 1.00 98.25 113 SER A C 1
ATOM 882 O O . SER A 1 113 ? 2.257 -4.511 10.818 1.00 98.25 113 SER A O 1
ATOM 884 N N . THR A 1 114 ? 0.513 -5.809 11.392 1.00 98.25 114 THR A N 1
ATOM 885 C CA . THR A 1 114 ? 0.714 -6.797 10.323 1.00 98.25 114 THR A CA 1
ATOM 886 C C . THR A 1 114 ? 0.579 -6.161 8.939 1.00 98.25 114 THR A C 1
ATOM 888 O O . THR A 1 114 ? 1.435 -6.363 8.076 1.00 98.25 114 THR A O 1
ATOM 891 N N . VAL A 1 115 ? -0.464 -5.353 8.729 1.00 98.19 115 VAL A N 1
ATOM 892 C CA . VAL A 1 115 ? -0.691 -4.645 7.460 1.00 98.19 115 VAL A CA 1
ATOM 893 C C . VAL A 1 115 ? 0.441 -3.662 7.165 1.00 98.19 115 VAL A C 1
ATOM 895 O O . VAL A 1 115 ? 0.915 -3.606 6.031 1.00 98.19 115 VAL A O 1
ATOM 898 N N . ALA A 1 116 ? 0.923 -2.927 8.171 1.00 98.25 116 ALA A N 1
ATOM 899 C CA . ALA A 1 116 ? 2.044 -2.005 8.008 1.00 98.25 116 ALA A CA 1
ATOM 900 C C . ALA A 1 116 ? 3.312 -2.733 7.530 1.00 98.25 116 ALA A C 1
ATOM 902 O O . ALA A 1 116 ? 3.960 -2.284 6.583 1.00 98.25 116 ALA A O 1
ATOM 903 N N . HIS A 1 117 ? 3.619 -3.895 8.112 1.00 98.25 117 HIS A N 1
ATOM 904 C CA . HIS A 1 117 ? 4.765 -4.701 7.690 1.00 98.25 117 HIS A CA 1
ATOM 905 C C . HIS A 1 117 ? 4.598 -5.268 6.268 1.00 98.25 117 HIS A C 1
ATOM 907 O O . HIS A 1 117 ? 5.521 -5.229 5.455 1.00 98.25 117 HIS A O 1
ATOM 913 N N . GLN A 1 118 ? 3.401 -5.746 5.913 1.00 98.12 118 GLN A N 1
ATOM 914 C CA . GLN A 1 118 ? 3.113 -6.203 4.547 1.00 98.12 118 GLN A CA 1
ATOM 915 C C . GLN A 1 118 ? 3.241 -5.074 3.514 1.00 98.12 118 GLN A C 1
ATOM 917 O O . GLN A 1 118 ? 3.723 -5.299 2.398 1.00 98.12 118 GLN A O 1
ATOM 922 N N . GLN A 1 119 ? 2.828 -3.859 3.879 1.00 98.25 119 GLN A N 1
ATOM 923 C CA . GLN A 1 119 ? 2.954 -2.680 3.031 1.00 98.25 119 GLN A CA 1
ATOM 924 C C . GLN A 1 119 ? 4.421 -2.299 2.808 1.00 98.25 119 GLN A C 1
ATOM 926 O O . GLN A 1 119 ? 4.800 -1.978 1.681 1.00 98.25 119 GLN A O 1
ATOM 931 N N . GLU A 1 120 ? 5.252 -2.366 3.848 1.00 98.44 120 GLU A N 1
ATOM 932 C CA . GLU A 1 120 ? 6.697 -2.154 3.742 1.00 98.44 120 GLU A CA 1
ATOM 933 C C . GLU A 1 120 ? 7.338 -3.164 2.779 1.00 98.44 120 GLU A C 1
ATOM 935 O O . GLU A 1 120 ? 7.932 -2.759 1.778 1.00 98.44 120 GLU A O 1
ATOM 940 N N . ASN A 1 121 ? 7.088 -4.462 2.978 1.00 98.50 121 ASN A N 1
ATOM 941 C CA . ASN A 1 121 ? 7.599 -5.522 2.100 1.00 98.50 121 ASN A CA 1
ATOM 942 C C . ASN A 1 121 ? 7.152 -5.334 0.638 1.00 98.50 121 ASN A C 1
ATOM 944 O O . ASN A 1 121 ? 7.933 -5.510 -0.299 1.00 98.50 121 ASN A O 1
ATOM 948 N N . SER A 1 122 ? 5.895 -4.941 0.421 1.00 98.25 122 SER A N 1
ATOM 949 C CA . SER A 1 122 ? 5.370 -4.672 -0.924 1.00 98.25 122 SER A CA 1
ATOM 950 C C . SER A 1 122 ? 6.065 -3.475 -1.578 1.00 98.25 122 SER A C 1
ATOM 952 O O . SER A 1 122 ? 6.376 -3.505 -2.771 1.00 98.25 122 SER A O 1
ATOM 954 N N . ASN A 1 123 ? 6.355 -2.423 -0.809 1.00 98.44 123 ASN A N 1
ATOM 955 C CA . ASN A 1 123 ? 7.081 -1.256 -1.303 1.00 98.44 123 ASN A CA 1
ATOM 956 C C . ASN A 1 123 ? 8.518 -1.606 -1.701 1.00 98.44 123 ASN A C 1
ATOM 958 O O . ASN A 1 123 ? 8.982 -1.150 -2.748 1.00 98.44 123 ASN A O 1
ATOM 962 N N . GLU A 1 124 ? 9.208 -2.435 -0.919 1.00 98.38 124 GLU A N 1
ATOM 963 C CA . GLU A 1 124 ? 10.543 -2.933 -1.266 1.00 98.38 124 GLU A CA 1
ATOM 964 C C . GLU A 1 124 ? 10.524 -3.732 -2.575 1.00 98.38 124 GLU A C 1
ATOM 966 O O . GLU A 1 124 ? 11.339 -3.496 -3.474 1.00 98.38 124 GLU A O 1
ATOM 971 N N . GLN A 1 125 ? 9.537 -4.618 -2.744 1.00 98.44 125 GLN A N 1
ATOM 972 C CA . GLN A 1 125 ? 9.359 -5.371 -3.986 1.00 98.44 125 GLN A CA 1
ATOM 973 C C . GLN A 1 125 ? 9.112 -4.447 -5.182 1.00 98.44 125 GLN A C 1
ATOM 975 O O . GLN A 1 125 ? 9.765 -4.603 -6.216 1.00 98.44 125 GLN A O 1
ATOM 980 N N . ILE A 1 126 ? 8.239 -3.445 -5.044 1.00 98.06 126 ILE A N 1
ATOM 981 C CA . ILE A 1 126 ? 7.981 -2.457 -6.100 1.00 98.06 126 ILE A CA 1
ATOM 982 C C . ILE A 1 126 ? 9.269 -1.723 -6.478 1.00 98.06 126 ILE A C 1
ATOM 984 O O . ILE A 1 126 ? 9.565 -1.583 -7.666 1.00 98.06 126 ILE A O 1
ATOM 988 N N . GLN A 1 127 ? 10.057 -1.278 -5.499 1.00 98.44 127 GLN A N 1
ATOM 989 C CA . GLN A 1 127 ? 11.325 -0.596 -5.760 1.00 98.44 127 GLN A CA 1
ATOM 990 C C . GLN A 1 127 ? 12.316 -1.507 -6.494 1.00 98.44 127 GLN A C 1
ATOM 992 O O . GLN A 1 127 ? 12.933 -1.080 -7.474 1.00 98.44 127 GLN A O 1
ATOM 997 N N . SER A 1 128 ? 12.418 -2.774 -6.081 1.00 98.50 128 SER A N 1
ATOM 998 C CA . SER A 1 128 ? 13.282 -3.762 -6.735 1.00 98.50 128 SER A CA 1
ATOM 999 C C . SER A 1 128 ? 12.876 -4.003 -8.197 1.00 98.50 128 SER A C 1
ATOM 1001 O O . SER A 1 128 ? 13.722 -3.971 -9.096 1.00 98.50 128 SER A O 1
ATOM 1003 N N . LEU A 1 129 ? 11.573 -4.135 -8.467 1.00 98.38 129 LEU A N 1
ATOM 1004 C CA . LEU A 1 129 ? 11.033 -4.329 -9.811 1.00 98.38 129 LEU A CA 1
ATOM 1005 C C . LEU A 1 129 ? 11.228 -3.088 -10.682 1.00 98.38 129 LEU A C 1
ATOM 1007 O O . LEU A 1 129 ? 11.594 -3.207 -11.850 1.00 98.38 129 LEU A O 1
ATOM 1011 N N . GLN A 1 130 ? 11.047 -1.889 -10.128 1.00 98.38 130 GLN A N 1
ATOM 1012 C CA . GLN A 1 130 ? 11.320 -0.639 -10.838 1.00 98.38 130 GLN A CA 1
ATOM 1013 C C . GLN A 1 130 ? 12.800 -0.506 -11.209 1.00 98.38 130 GLN A C 1
ATOM 1015 O O . GLN A 1 130 ? 13.117 -0.074 -12.320 1.00 98.38 130 GLN A O 1
ATOM 1020 N N . ALA A 1 131 ? 13.711 -0.891 -10.311 1.00 98.25 131 ALA A N 1
ATOM 1021 C CA . ALA A 1 131 ? 15.142 -0.901 -10.591 1.00 98.25 131 ALA A CA 1
ATOM 1022 C C . ALA A 1 131 ? 15.487 -1.902 -11.707 1.00 98.25 131 ALA A C 1
ATOM 1024 O O . ALA A 1 131 ? 16.163 -1.535 -12.671 1.00 98.25 131 ALA A O 1
ATOM 1025 N N . ALA A 1 132 ? 14.959 -3.128 -11.629 1.00 98.25 132 ALA A N 1
ATOM 1026 C CA . ALA A 1 132 ? 15.139 -4.146 -12.661 1.00 98.25 132 ALA A CA 1
ATOM 1027 C C . ALA A 1 132 ? 14.585 -3.687 -14.020 1.00 98.25 132 ALA A C 1
ATOM 1029 O O . ALA A 1 132 ? 15.261 -3.801 -15.041 1.00 98.25 132 ALA A O 1
ATOM 1030 N N . HIS A 1 133 ? 13.393 -3.089 -14.037 1.00 98.12 133 HIS A N 1
ATOM 1031 C CA . HIS A 1 133 ? 12.777 -2.554 -15.247 1.00 98.12 133 HIS A CA 1
ATOM 1032 C C . HIS A 1 133 ? 13.640 -1.469 -15.903 1.00 98.12 133 HIS A C 1
ATOM 1034 O O . HIS A 1 133 ? 13.885 -1.524 -17.108 1.00 98.12 133 HIS A O 1
ATOM 1040 N N . ARG A 1 134 ? 14.171 -0.516 -15.123 1.00 98.19 134 ARG A N 1
ATOM 1041 C CA . ARG A 1 134 ? 15.101 0.503 -15.645 1.00 98.19 134 ARG A CA 1
ATOM 1042 C C . ARG A 1 134 ? 16.366 -0.128 -16.225 1.00 98.19 134 ARG A C 1
ATOM 1044 O O . ARG A 1 134 ? 16.816 0.284 -17.292 1.00 98.19 134 ARG A O 1
ATOM 1051 N N . ALA A 1 135 ? 16.924 -1.139 -15.560 1.00 97.94 135 ALA A N 1
ATOM 1052 C CA . ALA A 1 135 ? 18.093 -1.853 -16.066 1.00 97.94 135 ALA A CA 1
ATOM 1053 C C . ALA A 1 135 ? 17.798 -2.554 -17.405 1.00 97.94 135 ALA A C 1
ATOM 1055 O O . ALA A 1 135 ? 18.609 -2.480 -18.331 1.00 97.94 135 ALA A O 1
ATOM 1056 N N . PHE A 1 136 ? 16.623 -3.178 -17.544 1.00 98.12 136 PHE A N 1
ATOM 1057 C CA . PHE A 1 136 ? 16.196 -3.785 -18.805 1.00 98.12 136 PHE A CA 1
ATOM 1058 C C . PHE A 1 136 ? 15.999 -2.758 -19.918 1.00 98.12 136 PHE A C 1
ATOM 1060 O O . PHE A 1 136 ? 16.461 -3.003 -21.030 1.00 98.12 136 PHE A O 1
ATOM 1067 N N . GLN A 1 137 ? 15.397 -1.602 -19.627 1.00 98.31 137 GLN A N 1
ATOM 1068 C CA . GLN A 1 137 ? 15.250 -0.516 -20.603 1.00 98.31 137 GLN A CA 1
ATOM 1069 C C . GLN A 1 137 ? 16.608 -0.056 -21.145 1.00 98.31 137 GLN A C 1
ATOM 1071 O O . GLN A 1 137 ? 16.821 -0.060 -22.353 1.00 98.31 137 GLN A O 1
ATOM 1076 N N . ILE A 1 138 ? 17.571 0.222 -20.260 1.00 97.38 138 ILE A N 1
ATOM 1077 C CA . ILE A 1 138 ? 18.932 0.618 -20.661 1.00 97.38 138 ILE A CA 1
ATOM 1078 C C . ILE A 1 138 ? 19.585 -0.466 -21.533 1.00 97.38 138 ILE A C 1
ATOM 1080 O O . ILE A 1 138 ? 20.262 -0.169 -22.523 1.00 97.38 138 ILE A O 1
ATOM 1084 N N . LYS A 1 139 ? 19.389 -1.742 -21.181 1.00 97.75 139 LYS A N 1
ATOM 1085 C CA . LYS A 1 139 ? 19.938 -2.868 -21.943 1.00 97.75 139 LYS A CA 1
ATOM 1086 C C . LYS A 1 139 ? 19.295 -2.982 -23.329 1.00 97.75 139 LYS A C 1
ATOM 1088 O O . LYS A 1 139 ? 20.019 -3.213 -24.295 1.00 97.75 139 LYS A O 1
ATOM 1093 N N . MET A 1 140 ? 17.982 -2.779 -23.441 1.00 97.00 140 MET A N 1
ATOM 1094 C CA . MET A 1 140 ? 17.277 -2.740 -24.727 1.00 97.00 140 MET A CA 1
ATOM 1095 C C . MET A 1 140 ? 17.786 -1.606 -25.614 1.00 97.00 140 MET A C 1
ATOM 1097 O O . MET A 1 140 ? 18.164 -1.866 -26.754 1.00 97.00 140 MET A O 1
ATOM 1101 N N . ASP A 1 141 ? 17.901 -0.392 -25.076 1.00 95.81 141 ASP A N 1
ATOM 1102 C CA . ASP A 1 141 ? 18.419 0.764 -25.816 1.00 95.81 141 ASP A CA 1
ATOM 1103 C C . ASP A 1 141 ? 19.857 0.518 -26.296 1.00 95.81 141 ASP A C 1
ATOM 1105 O O . ASP A 1 141 ? 20.240 0.867 -27.415 1.00 95.81 141 ASP A O 1
ATOM 1109 N N . THR A 1 142 ? 20.681 -0.124 -25.465 1.00 94.50 142 THR A N 1
ATOM 1110 C CA . THR A 1 142 ? 22.061 -0.479 -25.822 1.00 94.50 142 THR A CA 1
ATOM 1111 C C . THR A 1 142 ? 22.103 -1.489 -26.967 1.00 94.50 142 THR A C 1
ATOM 1113 O O . THR A 1 142 ? 22.900 -1.334 -27.898 1.00 94.50 142 THR A O 1
ATOM 1116 N N . LEU A 1 143 ? 21.249 -2.514 -26.926 1.00 92.44 143 LEU A N 1
ATOM 1117 C CA . LEU A 1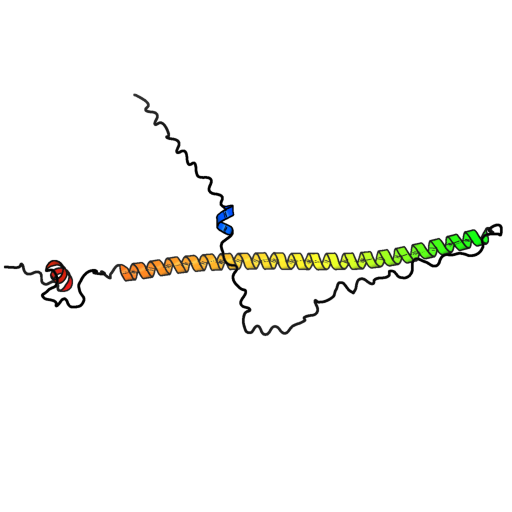 143 ? 21.151 -3.517 -27.985 1.00 92.44 143 LEU A CA 1
ATOM 1118 C C . LEU A 1 143 ? 20.642 -2.900 -29.288 1.00 92.44 143 LEU A C 1
ATOM 1120 O O . LEU A 1 143 ? 21.249 -3.123 -30.335 1.00 92.44 143 LEU A O 1
ATOM 1124 N N . GLU A 1 144 ? 19.606 -2.065 -29.225 1.00 92.12 144 GLU A N 1
ATOM 1125 C CA . GLU A 1 144 ? 19.085 -1.357 -30.393 1.00 92.12 144 GLU A CA 1
ATOM 1126 C C . GLU A 1 144 ? 20.154 -0.450 -31.014 1.00 92.12 144 GLU A C 1
ATOM 1128 O O . GLU A 1 144 ? 20.370 -0.465 -32.229 1.00 92.12 144 GLU A O 1
ATOM 1133 N N . ASN A 1 145 ? 20.883 0.306 -30.192 1.00 90.06 145 ASN A N 1
ATOM 1134 C CA . ASN A 1 145 ? 21.966 1.156 -30.673 1.00 90.06 145 ASN A CA 1
ATOM 1135 C C . ASN A 1 145 ? 23.103 0.335 -31.289 1.00 90.06 145 ASN A C 1
ATOM 1137 O O . ASN A 1 145 ? 23.634 0.713 -32.332 1.00 90.06 145 ASN A O 1
ATOM 1141 N N . THR A 1 146 ? 23.456 -0.805 -30.693 1.00 88.31 146 THR A N 1
ATOM 1142 C CA . THR A 1 146 ? 24.481 -1.708 -31.239 1.00 88.31 146 THR A CA 1
ATOM 1143 C C . THR A 1 146 ? 24.041 -2.290 -32.583 1.00 88.31 146 THR A C 1
ATOM 1145 O O . THR A 1 146 ? 24.828 -2.310 -33.527 1.00 88.31 146 THR A O 1
ATOM 1148 N N . GLN A 1 147 ? 22.769 -2.671 -32.714 1.00 86.62 147 GLN A N 1
ATOM 1149 C CA . GLN A 1 147 ? 22.191 -3.146 -33.971 1.00 86.62 147 GLN A CA 1
ATOM 1150 C C . GLN A 1 147 ? 22.152 -2.045 -35.043 1.00 86.62 147 GLN A C 1
ATOM 1152 O O . GLN A 1 147 ? 22.387 -2.313 -36.220 1.00 86.62 147 GLN A O 1
ATOM 1157 N N . ARG A 1 148 ? 21.873 -0.790 -34.670 1.00 83.88 148 ARG A N 1
ATOM 1158 C CA . ARG A 1 148 ? 21.838 0.346 -35.607 1.00 83.88 148 ARG A CA 1
ATOM 1159 C C . ARG A 1 148 ? 23.226 0.808 -36.053 1.00 83.88 148 ARG A C 1
ATOM 1161 O O . ARG A 1 148 ? 23.343 1.297 -37.170 1.00 83.88 148 ARG A O 1
ATOM 1168 N N . ARG A 1 149 ? 24.272 0.647 -35.232 1.00 78.50 149 ARG A N 1
ATOM 1169 C CA . ARG A 1 149 ? 25.638 1.131 -35.534 1.00 78.50 149 ARG A CA 1
ATOM 1170 C C . ARG A 1 149 ? 26.212 0.605 -36.851 1.00 78.50 149 ARG A C 1
ATOM 1172 O O . ARG A 1 149 ? 26.958 1.331 -37.496 1.00 78.50 149 ARG A O 1
ATOM 1179 N N . ASN A 1 150 ? 25.824 -0.597 -37.271 1.00 74.81 150 ASN A N 1
ATOM 1180 C CA . ASN A 1 150 ? 26.287 -1.194 -38.528 1.00 74.81 150 ASN A CA 1
ATOM 1181 C C . ASN A 1 150 ? 25.303 -1.019 -39.698 1.00 74.81 150 ASN A C 1
ATOM 1183 O O . ASN A 1 150 ? 25.574 -1.500 -40.793 1.00 74.81 150 ASN A O 1
ATOM 1187 N N . ASN A 1 151 ? 24.172 -0.339 -39.489 1.00 79.44 151 ASN A N 1
ATOM 1188 C CA . ASN A 1 151 ? 23.120 -0.188 -40.489 1.00 79.44 151 ASN A CA 1
ATOM 1189 C C . ASN A 1 151 ? 22.984 1.279 -40.916 1.00 79.44 151 ASN A C 1
ATOM 1191 O O . ASN A 1 151 ? 22.473 2.114 -40.167 1.00 79.44 151 ASN A O 1
ATOM 1195 N N . LEU A 1 152 ? 23.393 1.596 -42.147 1.00 77.88 152 LEU A N 1
ATOM 1196 C CA . LEU A 1 152 ? 23.193 2.923 -42.728 1.00 77.88 152 LEU A CA 1
ATOM 1197 C C . LEU A 1 152 ? 21.798 3.002 -43.368 1.00 77.88 152 LEU A C 1
ATOM 1199 O O . LEU A 1 152 ? 21.497 2.270 -44.308 1.00 77.88 152 LEU A O 1
ATOM 1203 N N . LYS A 1 153 ? 20.931 3.895 -42.876 1.00 81.12 153 LYS A N 1
ATOM 1204 C CA . LYS A 1 153 ? 19.622 4.154 -43.499 1.00 81.12 153 LYS A CA 1
ATOM 1205 C C . LYS A 1 153 ? 19.743 5.308 -44.488 1.00 81.12 153 LYS A C 1
ATOM 1207 O O . LYS A 1 153 ? 19.883 6.455 -44.070 1.00 81.12 153 LYS A O 1
ATOM 1212 N N . ILE A 1 154 ? 19.640 5.013 -45.779 1.00 79.25 154 ILE A N 1
ATOM 1213 C CA . ILE A 1 154 ? 19.582 6.029 -46.834 1.00 79.25 154 ILE A CA 1
ATOM 1214 C C . ILE A 1 154 ? 18.109 6.384 -47.071 1.00 79.25 154 ILE A C 1
ATOM 1216 O O . ILE A 1 154 ? 17.286 5.499 -47.282 1.00 79.25 154 ILE A O 1
ATOM 1220 N N . ARG A 1 155 ? 17.757 7.671 -46.982 1.00 80.88 155 ARG A N 1
ATOM 1221 C CA . ARG A 1 155 ? 16.392 8.181 -47.212 1.00 80.88 155 ARG A CA 1
ATOM 1222 C C . ARG A 1 155 ? 16.380 9.099 -48.435 1.00 80.88 155 ARG A C 1
ATOM 1224 O O . ARG A 1 155 ? 17.384 9.751 -48.701 1.00 80.88 155 ARG A O 1
ATOM 1231 N N . GLY A 1 156 ? 15.245 9.182 -49.131 1.00 79.19 156 GLY A N 1
ATOM 1232 C CA . GLY A 1 156 ? 15.068 10.082 -50.280 1.00 79.19 156 GLY A CA 1
ATOM 1233 C C . GLY A 1 156 ? 15.527 9.517 -51.629 1.00 79.19 156 GLY A C 1
ATOM 1234 O O . GLY A 1 156 ? 15.668 10.278 -52.579 1.00 79.19 156 GLY A O 1
ATOM 1235 N N . ILE A 1 157 ? 15.753 8.204 -51.723 1.00 76.00 157 ILE A N 1
ATOM 1236 C CA . ILE A 1 157 ? 15.892 7.505 -53.007 1.00 76.00 157 ILE A CA 1
ATOM 1237 C C . ILE A 1 157 ? 14.483 7.092 -53.445 1.00 76.00 157 ILE A C 1
ATOM 1239 O O . ILE A 1 157 ? 13.754 6.504 -52.645 1.00 76.00 157 ILE A O 1
ATOM 1243 N N . ALA A 1 158 ? 14.084 7.433 -54.672 1.00 78.50 158 ALA A N 1
ATOM 1244 C CA . ALA A 1 158 ? 12.800 7.000 -55.219 1.00 78.50 158 ALA A CA 1
ATOM 1245 C C . ALA A 1 158 ? 12.774 5.468 -55.383 1.00 78.50 158 ALA A C 1
ATOM 1247 O O . ALA A 1 158 ? 13.790 4.855 -55.697 1.00 78.50 158 ALA A O 1
ATOM 1248 N N . GLU A 1 159 ? 11.616 4.842 -55.169 1.00 75.56 159 GLU A N 1
ATOM 1249 C CA . GLU A 1 159 ? 11.491 3.373 -55.108 1.00 75.56 159 GLU A CA 1
ATOM 1250 C C . GLU A 1 159 ? 11.865 2.659 -56.421 1.00 75.56 159 GLU A C 1
ATOM 1252 O O . GLU A 1 159 ? 12.198 1.480 -56.404 1.00 75.56 159 GLU A O 1
ATOM 1257 N N . THR A 1 160 ? 11.854 3.370 -57.552 1.00 75.88 160 THR A N 1
ATOM 1258 C CA . THR A 1 160 ? 12.109 2.825 -58.896 1.00 75.88 160 THR A CA 1
ATOM 1259 C C . THR A 1 160 ? 13.520 3.086 -59.425 1.00 75.88 160 THR A C 1
ATOM 1261 O O . THR A 1 160 ? 13.758 2.887 -60.613 1.00 75.88 160 THR A O 1
ATOM 1264 N N . VAL A 1 161 ? 14.446 3.575 -58.595 1.00 74.00 161 VAL A N 1
ATOM 1265 C CA . VAL A 1 161 ? 15.801 3.925 -59.048 1.00 74.00 161 VAL A CA 1
ATOM 1266 C C . VAL A 1 161 ? 16.585 2.648 -59.340 1.00 74.00 161 VAL A C 1
ATOM 1268 O O . VAL A 1 161 ? 16.955 1.912 -58.425 1.00 74.00 161 VAL A O 1
ATOM 1271 N N . ASN A 1 162 ? 16.863 2.402 -60.619 1.00 76.38 162 ASN A N 1
ATOM 1272 C CA . ASN A 1 162 ? 17.750 1.316 -61.033 1.00 76.38 162 ASN A CA 1
ATOM 1273 C C . ASN A 1 162 ? 19.199 1.611 -60.607 1.00 76.38 162 ASN A C 1
ATOM 1275 O O . ASN A 1 162 ? 19.590 2.771 -60.459 1.00 76.38 162 ASN A O 1
ATOM 1279 N N . ASP A 1 163 ? 20.045 0.580 -60.503 1.00 73.19 163 ASP A N 1
ATOM 1280 C CA . ASP A 1 163 ? 21.459 0.717 -60.104 1.00 73.19 163 ASP A CA 1
ATOM 1281 C C . ASP A 1 163 ? 22.214 1.803 -60.894 1.00 73.19 163 ASP A C 1
ATOM 1283 O O . ASP A 1 163 ? 23.134 2.437 -60.382 1.00 73.19 163 ASP A O 1
ATOM 1287 N N . HIS A 1 164 ? 21.846 2.049 -62.153 1.00 74.25 164 HIS A N 1
ATOM 1288 C CA . HIS A 1 164 ? 22.490 3.047 -63.011 1.00 74.25 164 HIS A CA 1
ATOM 1289 C C . HIS A 1 164 ? 22.062 4.491 -62.721 1.00 74.25 164 HIS A C 1
ATOM 1291 O O . HIS A 1 164 ? 22.836 5.407 -62.996 1.00 74.25 164 HIS A O 1
ATOM 1297 N N . GLU A 1 165 ? 20.883 4.678 -62.131 1.00 75.50 165 GLU A N 1
ATOM 1298 C CA . GLU A 1 165 ? 20.271 5.969 -61.798 1.00 75.50 165 GLU A CA 1
ATOM 1299 C C . GLU A 1 165 ? 20.642 6.441 -60.381 1.00 75.50 165 GLU A C 1
ATOM 1301 O O . GLU A 1 165 ? 20.430 7.602 -60.029 1.00 75.50 165 GLU A O 1
ATOM 1306 N N . MET A 1 166 ? 21.244 5.569 -59.561 1.00 79.38 166 MET A N 1
ATOM 1307 C CA . MET A 1 166 ? 21.770 5.956 -58.252 1.00 79.38 166 MET A CA 1
ATOM 1308 C C . MET A 1 166 ? 22.959 6.927 -58.382 1.00 79.38 166 MET A C 1
ATOM 1310 O O . MET A 1 166 ? 23.861 6.693 -59.197 1.00 79.38 166 MET A O 1
ATOM 1314 N N . PRO A 1 167 ? 23.045 7.967 -57.523 1.00 80.88 167 PRO A N 1
ATOM 1315 C CA . PRO A 1 167 ? 24.182 8.882 -57.497 1.00 80.88 167 PRO A CA 1
ATOM 1316 C C . PRO A 1 167 ? 25.515 8.137 -57.391 1.00 80.88 167 PRO A C 1
ATOM 1318 O O . PRO A 1 167 ? 25.661 7.225 -56.571 1.00 80.88 167 PRO A O 1
ATOM 1321 N N . HIS A 1 168 ? 26.505 8.562 -58.184 1.00 78.75 168 HIS A N 1
ATOM 1322 C CA . HIS A 1 168 ? 27.803 7.885 -58.303 1.00 78.75 168 HIS A CA 1
ATOM 1323 C C . HIS A 1 168 ? 28.444 7.591 -56.939 1.00 78.75 168 HIS A C 1
ATOM 1325 O O . HIS A 1 168 ? 28.928 6.483 -56.719 1.00 78.75 168 HIS A O 1
ATOM 1331 N N . PHE A 1 169 ? 28.362 8.538 -55.997 1.00 81.50 169 PHE A N 1
ATOM 1332 C CA . PHE A 1 169 ? 28.912 8.376 -54.652 1.00 81.50 169 PHE A CA 1
ATOM 1333 C C . PHE A 1 169 ? 28.266 7.220 -53.862 1.00 81.50 169 PHE A C 1
ATOM 1335 O O . PHE A 1 169 ? 28.980 6.494 -53.174 1.00 81.50 169 PHE A O 1
ATOM 1342 N N . ILE A 1 170 ? 26.947 6.996 -53.982 1.00 82.12 170 ILE A N 1
ATOM 1343 C CA . ILE A 1 170 ? 26.266 5.898 -53.273 1.00 82.12 170 ILE A CA 1
ATOM 1344 C C . ILE A 1 170 ? 26.614 4.560 -53.915 1.00 82.12 170 ILE A C 1
ATOM 1346 O O . ILE A 1 170 ? 26.910 3.601 -53.207 1.00 82.12 170 ILE A O 1
ATOM 1350 N N . ARG A 1 171 ? 26.661 4.491 -55.251 1.00 79.12 171 ARG A N 1
ATOM 1351 C CA . ARG A 1 171 ? 27.107 3.266 -55.936 1.00 79.12 171 ARG A CA 1
ATOM 1352 C C . ARG A 1 171 ? 28.530 2.888 -55.540 1.00 79.12 171 ARG A C 1
ATOM 1354 O O . ARG A 1 171 ? 28.834 1.719 -55.330 1.00 79.12 171 ARG A O 1
ATOM 1361 N N . CYS A 1 172 ? 29.389 3.893 -55.424 1.00 78.94 172 CYS A N 1
ATOM 1362 C CA . CYS A 1 172 ? 30.757 3.754 -54.956 1.00 78.94 172 CYS A CA 1
ATOM 1363 C C . CYS A 1 172 ? 30.837 3.181 -53.534 1.00 78.94 172 CYS A C 1
ATOM 1365 O O . CYS A 1 172 ? 31.615 2.259 -53.287 1.00 78.94 172 CYS A O 1
ATOM 1367 N N . LEU A 1 173 ? 29.995 3.687 -52.627 1.00 78.00 173 LEU A N 1
ATOM 1368 C CA . LEU A 1 173 ? 29.864 3.192 -51.255 1.00 78.00 173 LEU A CA 1
ATOM 1369 C C . LEU A 1 173 ? 29.369 1.738 -51.185 1.00 78.00 173 LEU A C 1
ATOM 1371 O O . LEU A 1 173 ? 29.868 0.981 -50.358 1.00 78.00 173 LEU A O 1
ATOM 1375 N N . LEU A 1 174 ? 28.412 1.344 -52.033 1.00 78.88 174 LEU A N 1
ATOM 1376 C CA . LEU A 1 174 ? 27.760 0.029 -51.961 1.00 78.88 174 LEU A CA 1
ATOM 1377 C C . LEU A 1 174 ? 28.510 -1.088 -52.699 1.00 78.88 174 LEU A C 1
ATOM 1379 O O . LEU A 1 174 ? 28.545 -2.217 -52.220 1.00 78.88 174 LEU A O 1
ATOM 1383 N N . PHE A 1 175 ? 29.111 -0.795 -53.855 1.00 77.94 175 PHE A N 1
ATOM 1384 C CA . PHE A 1 175 ? 29.672 -1.823 -54.742 1.00 77.94 175 PHE A CA 1
ATOM 1385 C C . PHE A 1 175 ? 31.206 -1.860 -54.762 1.00 77.94 175 PHE A C 1
ATOM 1387 O O . PHE A 1 175 ? 31.783 -2.617 -55.543 1.00 77.94 175 PHE A O 1
ATOM 1394 N N . SER A 1 176 ? 31.877 -1.030 -53.950 1.00 62.25 176 SER A N 1
ATOM 1395 C CA . SER A 1 176 ? 33.347 -0.949 -53.803 1.00 62.25 176 SER A CA 1
ATOM 1396 C C . SER A 1 176 ? 34.132 -0.790 -55.120 1.00 62.25 176 SER A C 1
ATOM 1398 O O . SER A 1 176 ? 35.345 -0.987 -55.166 1.00 62.25 176 SER A O 1
ATOM 1400 N N . ARG A 1 177 ? 33.455 -0.423 -56.214 1.00 58.34 177 ARG A N 1
ATOM 1401 C CA . ARG A 1 177 ? 34.013 -0.280 -57.563 1.00 58.34 177 ARG A CA 1
ATOM 1402 C C . ARG A 1 177 ? 34.019 1.188 -57.970 1.00 58.34 177 ARG A C 1
ATOM 1404 O O . ARG A 1 177 ? 33.310 1.595 -58.884 1.00 58.34 177 ARG A O 1
ATOM 1411 N N . CYS A 1 178 ? 34.852 1.979 -57.305 1.00 58.19 178 CYS A N 1
ATOM 1412 C CA . CYS A 1 178 ? 35.220 3.306 -57.789 1.00 58.19 178 CYS A CA 1
ATOM 1413 C C . CYS A 1 178 ? 36.469 3.179 -58.661 1.00 58.19 178 CYS A C 1
ATOM 1415 O O . CYS A 1 178 ? 37.583 3.436 -58.214 1.00 58.19 178 CYS A O 1
ATOM 1417 N N . ARG A 1 179 ? 36.306 2.737 -59.910 1.00 58.22 179 ARG A N 1
ATOM 1418 C CA . ARG A 1 179 ? 37.262 3.148 -60.943 1.00 58.22 179 ARG A CA 1
ATOM 1419 C C . ARG A 1 179 ? 36.764 4.487 -61.472 1.00 58.22 179 ARG A C 1
ATOM 1421 O O . ARG A 1 179 ? 35.576 4.600 -61.767 1.00 58.22 179 ARG A O 1
ATOM 1428 N N . ASN A 1 180 ? 37.661 5.475 -61.482 1.00 53.91 180 ASN A N 1
ATOM 1429 C CA . ASN A 1 180 ? 37.395 6.858 -61.878 1.00 53.91 180 ASN A CA 1
ATOM 1430 C C . ASN A 1 180 ? 36.507 6.926 -63.132 1.00 53.91 180 ASN A C 1
ATOM 1432 O O . ASN A 1 180 ? 36.735 6.139 -64.058 1.00 53.91 180 ASN A O 1
ATOM 1436 N N . PRO A 1 181 ? 35.518 7.835 -63.178 1.00 56.28 181 PRO A N 1
ATOM 1437 C CA . PRO A 1 181 ? 34.793 8.085 -64.415 1.00 56.28 181 PRO A CA 1
ATOM 1438 C C . PRO A 1 181 ? 35.755 8.665 -65.477 1.00 56.28 181 PRO A C 1
ATOM 1440 O O . PRO A 1 181 ? 36.715 9.341 -65.092 1.00 56.28 181 PRO A O 1
ATOM 1443 N N . PRO A 1 182 ? 35.546 8.369 -66.775 1.00 54.19 182 PRO A N 1
ATOM 1444 C CA . PRO A 1 182 ? 36.244 9.048 -67.868 1.00 54.19 182 PRO A CA 1
ATOM 1445 C C . PRO A 1 182 ? 35.908 10.543 -67.925 1.00 54.19 182 PRO A C 1
ATOM 1447 O O . PRO A 1 182 ? 34.789 10.917 -67.498 1.00 54.19 182 PRO A O 1
#

Organism: Pelobates cultripes (NCBI:txid61616)

Secondary structure (DSSP, 8-state):
----PPPPPP--------GGGGGS-PPPPP--PPS----------S-SSTTS----------------S---HHHHHHHHHHHHHHHHHHHHHHHHHHHHHHHHHHHHHHHHHHHHHHHHHHHHHHHHHHHHHHHHHHHHHHHHHHHHHT-----S--TT--TTTS-HHHHHHHH-------

Sequence (182 aa):
MGKKTKKLKTLNWEGSRNIGDLLQQRPRPKMVAPPDSPYTFSEEVMDATDKIPHTVGNLSTPLTEDLTAPATKGDIKALMNNIHAFYNADLDIIQEDITVVTTRVRATEEHLSTVAHQQENSNEQIQSLQAAHRAFQIKMDTLENTQRRNNLKIRGIAETVNDHEMPHFIRCLLFSRCRNPP

Foldseek 3Di:
DDDDDDDDDDDPDPDPDDPVVVPPPDDDPDDDDDPDDPDDDPPPPPDPVVPPPPCPPDPDDPPDDDPPDDDDPVNVVVVVVVVVVVVVVVVVVVVVVVVVVVVVVVVVVVVVVVVVVVVVVVVVVVVVVVVVVVVVVVVVVVVVVVVCVPDDDDPDDDPPQDLVNDDPVVNCVPVVDPDDDD

pLDDT: mean 72.7, std 22.29, range [37.41, 98.5]

Radius of gyration: 43.43 Å; chains: 1; bounding box: 98×63×126 Å